Protein AF-A0AB38S787-F1 (afdb_monomer_lite)

Structure (mmCIF, N/CA/C/O backbone):
data_AF-A0AB38S787-F1
#
_entry.id   AF-A0AB38S787-F1
#
loop_
_atom_site.group_PDB
_atom_site.id
_atom_site.type_symbol
_atom_site.label_atom_id
_atom_site.label_alt_id
_atom_site.label_comp_id
_atom_site.label_asym_id
_atom_site.label_entity_id
_atom_site.label_seq_id
_atom_site.pdbx_PDB_ins_code
_atom_site.Cartn_x
_atom_site.Cartn_y
_atom_site.Cartn_z
_atom_site.occupancy
_atom_site.B_iso_or_equiv
_atom_site.auth_seq_id
_atom_site.auth_comp_id
_atom_site.auth_asym_id
_atom_site.auth_atom_id
_atom_site.pdbx_PDB_model_num
ATOM 1 N N . MET A 1 1 ? -25.669 27.751 -8.401 1.00 64.19 1 MET A N 1
ATOM 2 C CA . MET A 1 1 ? -25.931 26.311 -8.622 1.00 64.19 1 MET A CA 1
ATOM 3 C C . MET A 1 1 ? -25.039 25.513 -7.680 1.00 64.19 1 MET A C 1
ATOM 5 O O . MET A 1 1 ? -23.829 25.677 -7.753 1.00 64.19 1 MET A O 1
ATOM 9 N N . GLY A 1 2 ? -25.601 24.739 -6.747 1.00 79.19 2 GLY A N 1
ATOM 10 C CA . GLY A 1 2 ? -24.808 23.947 -5.795 1.00 79.19 2 GLY A CA 1
ATOM 11 C C . GLY A 1 2 ? -24.189 22.716 -6.463 1.00 79.19 2 GLY A C 1
ATOM 12 O O . GLY A 1 2 ? -24.864 22.022 -7.218 1.00 79.19 2 GLY A O 1
ATOM 13 N N . GLN A 1 3 ? -22.908 22.448 -6.205 1.00 83.44 3 GLN A N 1
ATOM 14 C CA . GLN A 1 3 ? -22.205 21.293 -6.764 1.00 83.44 3 GLN A CA 1
ATOM 15 C C . GLN A 1 3 ? -22.766 19.984 -6.180 1.00 83.44 3 GLN A C 1
ATOM 17 O O . GLN A 1 3 ? -22.733 19.765 -4.967 1.00 83.44 3 GLN A O 1
ATOM 22 N N . LEU A 1 4 ? -23.271 19.099 -7.043 1.00 84.44 4 LEU A N 1
ATOM 23 C CA . LEU A 1 4 ? -23.762 17.775 -6.652 1.00 84.44 4 LEU A CA 1
ATOM 24 C C . LEU A 1 4 ? -22.606 16.910 -6.134 1.00 84.44 4 LEU A C 1
ATOM 26 O O . LEU A 1 4 ? -21.686 16.554 -6.871 1.00 84.44 4 LEU A O 1
ATOM 30 N N . ARG A 1 5 ? -22.664 16.540 -4.851 1.00 87.62 5 ARG A N 1
ATOM 31 C CA . ARG A 1 5 ? -21.697 15.620 -4.239 1.00 87.62 5 ARG A CA 1
ATOM 32 C C . ARG A 1 5 ? -22.063 14.183 -4.612 1.00 87.62 5 ARG A C 1
ATOM 34 O O . ARG A 1 5 ? -23.103 13.675 -4.199 1.00 87.62 5 ARG A O 1
ATOM 41 N N . ARG A 1 6 ? -21.194 13.501 -5.366 1.00 87.62 6 ARG A N 1
ATOM 42 C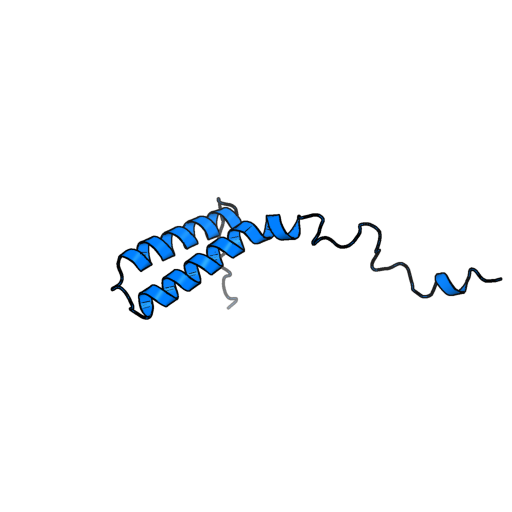 CA . ARG A 1 6 ? -21.384 12.086 -5.719 1.00 87.62 6 ARG A CA 1
ATOM 43 C C . ARG A 1 6 ? -21.043 11.196 -4.522 1.00 87.62 6 ARG A C 1
ATOM 45 O O . ARG A 1 6 ? -19.874 11.007 -4.196 1.00 87.62 6 ARG A O 1
ATOM 52 N N . ARG A 1 7 ? -22.061 10.627 -3.873 1.00 88.31 7 ARG A N 1
ATOM 53 C CA . ARG A 1 7 ? -21.870 9.610 -2.829 1.00 88.31 7 ARG A CA 1
ATOM 54 C C . ARG A 1 7 ? -21.543 8.266 -3.476 1.00 88.31 7 ARG A C 1
ATOM 56 O O . ARG A 1 7 ? -22.347 7.738 -4.238 1.00 88.31 7 ARG A O 1
ATOM 63 N N . VAL A 1 8 ? -20.399 7.688 -3.129 1.00 89.19 8 VAL A N 1
ATOM 64 C CA . VAL A 1 8 ? -20.036 6.321 -3.526 1.00 89.19 8 VAL A CA 1
ATOM 65 C C . VAL A 1 8 ? -20.432 5.364 -2.403 1.00 89.19 8 VAL A C 1
ATOM 67 O O . VAL A 1 8 ? -20.165 5.634 -1.232 1.00 89.19 8 VAL A O 1
ATOM 70 N N . LYS A 1 9 ? -21.115 4.265 -2.739 1.00 89.56 9 LYS A N 1
ATOM 71 C CA . LYS A 1 9 ? -21.353 3.159 -1.801 1.00 89.56 9 LYS A CA 1
ATOM 72 C C . LYS A 1 9 ? -20.247 2.125 -1.989 1.00 89.56 9 LYS A C 1
ATOM 74 O O . LYS A 1 9 ? -20.065 1.634 -3.097 1.00 89.56 9 LYS A O 1
ATOM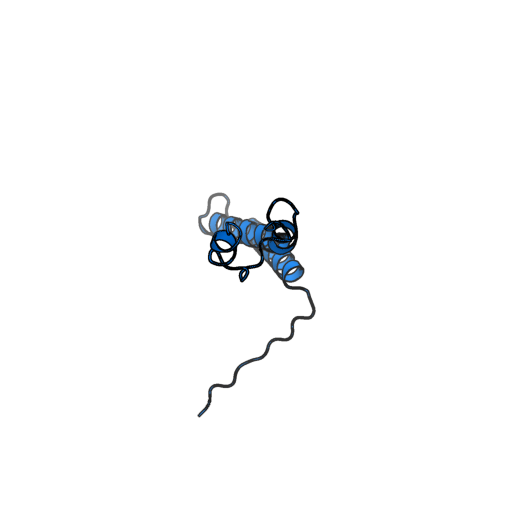 79 N N . HIS A 1 10 ? -19.524 1.812 -0.920 1.00 90.06 10 HIS A N 1
ATOM 80 C CA . HIS A 1 10 ? -18.542 0.732 -0.908 1.00 90.06 10 HIS A CA 1
ATOM 81 C C . HIS A 1 10 ? -19.175 -0.502 -0.269 1.00 90.06 10 HIS A C 1
ATOM 83 O O . HIS A 1 10 ? -19.749 -0.397 0.812 1.00 90.06 10 HIS A O 1
ATOM 89 N N . THR A 1 11 ? -19.126 -1.630 -0.975 1.00 93.62 11 THR A N 1
ATOM 90 C CA . THR A 1 11 ? -19.600 -2.938 -0.495 1.00 93.62 11 THR A CA 1
ATOM 91 C C . THR A 1 11 ? -18.526 -3.674 0.298 1.00 93.62 11 THR A C 1
ATOM 93 O O . THR A 1 11 ? -18.848 -4.382 1.240 1.00 93.62 11 THR A O 1
ATOM 96 N N . LEU A 1 12 ? -17.265 -3.472 -0.088 1.00 93.38 12 LEU A N 1
ATOM 97 C CA . LEU A 1 12 ? -16.076 -3.990 0.579 1.00 93.38 12 LEU A CA 1
ATOM 98 C C . LEU A 1 12 ? -15.577 -3.011 1.644 1.00 93.38 12 LEU A C 1
ATOM 100 O O . LEU A 1 12 ? -15.797 -1.793 1.534 1.00 93.38 12 LEU A O 1
ATOM 104 N N . SER A 1 13 ? -14.850 -3.537 2.627 1.00 93.69 13 SER A N 1
ATOM 105 C CA . SER A 1 13 ? -14.144 -2.731 3.619 1.00 93.69 13 SER A CA 1
ATOM 106 C C . SER A 1 13 ? -13.093 -1.826 2.960 1.00 93.69 13 SER A C 1
ATOM 108 O O . SER A 1 13 ? -12.827 -1.873 1.752 1.00 93.69 13 SER A O 1
ATOM 110 N N . PHE A 1 14 ? -12.519 -0.907 3.734 1.00 93.00 14 PHE A N 1
ATOM 111 C CA . PHE A 1 14 ? -11.457 -0.056 3.203 1.00 93.00 14 PHE A CA 1
ATOM 112 C C . PHE A 1 14 ? -10.183 -0.871 2.951 1.00 93.00 14 PHE A C 1
ATOM 114 O O . PHE A 1 14 ? -9.568 -0.728 1.895 1.00 93.00 14 PHE A O 1
ATOM 121 N N . GLU A 1 15 ? -9.858 -1.773 3.874 1.00 95.50 15 GLU A N 1
ATOM 122 C CA . GLU A 1 15 ? -8.707 -2.669 3.829 1.00 95.50 15 GLU A CA 1
ATOM 123 C C . GLU A 1 15 ? -8.777 -3.624 2.632 1.00 95.50 15 GLU A C 1
ATOM 125 O O . GLU A 1 15 ? -7.818 -3.736 1.871 1.00 95.50 15 GLU A O 1
ATOM 130 N N . GLU A 1 16 ? -9.938 -4.242 2.398 1.00 96.50 16 GLU A N 1
ATOM 131 C CA . GLU A 1 16 ? -10.159 -5.153 1.269 1.00 96.50 16 GLU A CA 1
ATOM 132 C C . GLU A 1 16 ? -9.962 -4.445 -0.072 1.00 96.50 16 GLU A C 1
ATOM 134 O O . GLU A 1 16 ? -9.336 -4.981 -0.986 1.00 96.50 16 GLU A O 1
ATOM 139 N N . ARG A 1 17 ? -10.454 -3.207 -0.199 1.00 96.94 17 ARG A N 1
ATOM 140 C CA . ARG A 1 17 ? -10.264 -2.425 -1.428 1.00 96.94 17 ARG A CA 1
ATOM 141 C C . ARG A 1 17 ? -8.802 -2.078 -1.659 1.00 96.94 17 ARG A C 1
ATOM 143 O O . ARG A 1 17 ? -8.352 -2.143 -2.797 1.00 96.94 17 ARG A O 1
ATOM 150 N N . LEU A 1 18 ? -8.067 -1.734 -0.607 1.00 97.50 18 LEU A N 1
ATOM 151 C CA . LEU A 1 18 ? -6.634 -1.472 -0.713 1.00 97.50 18 LEU A CA 1
ATOM 152 C C . LEU A 1 18 ? -5.853 -2.729 -1.112 1.00 97.50 18 LEU A C 1
ATOM 154 O O . LEU A 1 18 ? -4.990 -2.641 -1.980 1.00 97.50 18 LEU A O 1
ATOM 158 N N . ALA A 1 19 ? -6.206 -3.898 -0.571 1.00 97.50 19 ALA A N 1
ATOM 159 C CA . ALA A 1 19 ? -5.601 -5.170 -0.966 1.00 97.50 19 ALA A CA 1
ATOM 160 C C . ALA A 1 19 ? -5.872 -5.510 -2.446 1.00 97.50 19 ALA A C 1
ATOM 162 O O . ALA A 1 19 ? -4.976 -5.948 -3.169 1.00 97.50 19 ALA A O 1
ATOM 163 N N . VAL A 1 20 ? -7.092 -5.250 -2.932 1.00 97.94 20 VAL A N 1
ATOM 164 C CA . VAL A 1 20 ? -7.429 -5.402 -4.357 1.00 97.94 20 VAL A CA 1
ATOM 165 C C . VAL A 1 20 ? -6.611 -4.444 -5.229 1.00 97.94 20 VAL A C 1
ATOM 167 O O . VAL A 1 20 ? -6.078 -4.862 -6.256 1.00 97.94 20 VAL A O 1
ATOM 170 N N . GLU A 1 21 ? -6.474 -3.177 -4.836 1.00 98.06 21 GLU A N 1
ATOM 171 C CA . GLU A 1 21 ? -5.667 -2.198 -5.579 1.00 98.06 21 GLU A CA 1
ATOM 172 C C . GLU A 1 21 ? -4.173 -2.545 -5.577 1.00 98.06 21 GLU A C 1
ATOM 174 O O . GLU A 1 21 ? -3.514 -2.431 -6.609 1.00 98.06 21 GLU A O 1
ATOM 179 N N . ALA A 1 22 ? -3.637 -3.045 -4.462 1.00 98.56 22 ALA A N 1
ATOM 180 C CA . ALA A 1 22 ? -2.269 -3.546 -4.398 1.00 98.56 22 ALA A CA 1
ATOM 181 C C . ALA A 1 22 ? -2.005 -4.636 -5.442 1.00 98.56 22 ALA A C 1
ATOM 183 O O . ALA A 1 22 ? -1.015 -4.564 -6.176 1.00 98.56 22 ALA A O 1
ATOM 184 N N . LYS A 1 23 ? -2.921 -5.609 -5.545 1.00 98.56 23 LYS A N 1
ATOM 185 C CA . LYS A 1 23 ? -2.848 -6.664 -6.558 1.00 98.56 23 LYS A CA 1
ATOM 186 C C . LYS A 1 23 ? -2.867 -6.073 -7.967 1.00 98.56 23 LYS A C 1
ATOM 188 O O . LYS A 1 23 ? -1.981 -6.372 -8.755 1.00 98.56 23 LYS A O 1
ATOM 193 N N . ARG A 1 24 ? -3.798 -5.157 -8.254 1.00 98.62 24 ARG A N 1
ATOM 194 C CA . ARG A 1 24 ? -3.888 -4.482 -9.562 1.00 98.62 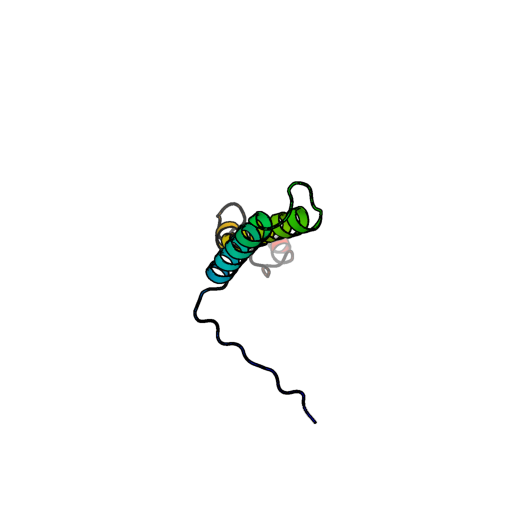24 ARG A CA 1
ATOM 195 C C . ARG A 1 24 ? -2.597 -3.764 -9.947 1.00 98.62 24 ARG A C 1
ATOM 197 O O . ARG A 1 24 ? -2.193 -3.825 -11.103 1.00 98.62 24 ARG A O 1
ATOM 204 N N . PHE A 1 25 ? -1.938 -3.098 -8.999 1.00 98.69 25 PHE A N 1
ATOM 205 C CA . PHE A 1 25 ? -0.656 -2.448 -9.267 1.00 98.69 25 PHE A CA 1
ATOM 206 C C . PHE A 1 25 ? 0.467 -3.446 -9.555 1.00 98.69 25 PHE A C 1
ATOM 208 O O . PHE A 1 25 ? 1.319 -3.146 -10.389 1.00 98.69 25 PHE A O 1
ATOM 215 N N . ARG A 1 26 ? 0.482 -4.616 -8.903 1.00 98.38 26 ARG A N 1
ATOM 216 C CA . ARG A 1 26 ? 1.445 -5.680 -9.228 1.00 98.38 26 ARG A CA 1
ATOM 217 C C . ARG A 1 26 ? 1.184 -6.271 -10.605 1.00 98.38 26 ARG A C 1
ATOM 219 O O . ARG A 1 26 ? 2.111 -6.296 -11.404 1.00 98.38 26 ARG A O 1
ATOM 226 N N . ASP A 1 27 ? -0.064 -6.626 -10.895 1.00 98.50 27 ASP A N 1
ATOM 227 C CA . ASP A 1 27 ? -0.467 -7.166 -12.197 1.00 98.50 27 ASP A CA 1
ATOM 228 C C . ASP A 1 27 ? -0.094 -6.177 -13.324 1.00 98.50 27 ASP A C 1
ATOM 230 O O . ASP A 1 27 ? 0.478 -6.557 -14.342 1.00 98.50 27 ASP A O 1
ATOM 234 N N . ALA A 1 28 ? -0.314 -4.872 -13.118 1.00 98.25 28 ALA A N 1
ATOM 235 C CA . ALA A 1 28 ? 0.119 -3.841 -14.064 1.00 98.25 28 ALA A CA 1
ATOM 236 C C . ALA A 1 28 ? 1.653 -3.731 -14.165 1.00 98.25 28 ALA A C 1
ATOM 238 O O . ALA A 1 28 ? 2.193 -3.571 -15.256 1.00 98.25 28 ALA A O 1
ATOM 239 N N . ALA A 1 29 ? 2.381 -3.844 -13.051 1.00 98.31 29 ALA A N 1
ATOM 240 C CA . ALA A 1 29 ? 3.844 -3.801 -13.052 1.00 98.31 29 ALA A CA 1
ATOM 241 C C . ALA A 1 29 ? 4.482 -4.999 -13.778 1.00 98.31 29 ALA A C 1
ATOM 243 O O . ALA A 1 29 ? 5.615 -4.893 -14.249 1.00 98.31 29 ALA A O 1
ATOM 244 N N . GLU A 1 30 ? 3.790 -6.136 -13.857 1.00 97.69 30 GLU A N 1
ATOM 245 C CA . GLU A 1 30 ? 4.231 -7.306 -14.623 1.00 97.69 30 GLU A CA 1
ATOM 246 C C . GLU A 1 30 ? 4.144 -7.082 -16.136 1.00 97.69 30 GLU A C 1
ATOM 248 O O . GLU A 1 30 ? 4.949 -7.641 -16.876 1.00 97.69 30 GLU A O 1
ATOM 253 N N . THR A 1 31 ? 3.227 -6.224 -16.592 1.00 97.88 31 THR A N 1
ATOM 254 C CA . THR A 1 31 ? 3.105 -5.869 -18.018 1.00 97.88 31 THR A CA 1
ATOM 255 C C . THR A 1 31 ? 4.131 -4.840 -18.493 1.00 97.88 31 THR A C 1
ATOM 257 O O . THR A 1 31 ? 4.324 -4.673 -19.696 1.00 97.88 31 THR A O 1
ATOM 260 N N . GLU A 1 32 ? 4.810 -4.160 -17.569 1.00 98.19 32 GLU A N 1
ATOM 261 C CA . GLU A 1 32 ? 5.795 -3.128 -17.886 1.00 98.19 32 GLU A CA 1
ATOM 262 C C . GLU A 1 32 ? 7.207 -3.711 -18.080 1.00 98.19 32 GLU A C 1
ATOM 264 O O . GLU A 1 32 ? 7.583 -4.681 -17.409 1.00 98.19 32 GLU A O 1
ATOM 269 N N . PRO A 1 33 ? 8.055 -3.087 -18.921 1.00 97.69 33 PRO A N 1
ATOM 270 C CA . PRO A 1 33 ? 9.438 -3.513 -19.091 1.00 97.69 33 PRO A CA 1
ATOM 271 C C . PRO A 1 33 ? 10.213 -3.523 -17.768 1.00 97.69 33 PRO A C 1
ATOM 273 O O . PRO A 1 33 ? 10.073 -2.626 -16.925 1.00 97.69 33 PRO A O 1
ATOM 276 N N . LEU A 1 34 ? 11.082 -4.521 -17.592 1.00 95.38 34 LEU A N 1
ATOM 277 C CA . LEU A 1 34 ? 11.982 -4.593 -16.440 1.00 95.38 34 LEU A CA 1
ATOM 278 C C . LEU A 1 34 ? 12.883 -3.348 -16.387 1.00 95.38 34 LEU A C 1
ATOM 280 O O . LEU A 1 34 ? 13.406 -2.907 -17.405 1.00 95.38 34 LEU A O 1
ATOM 284 N N . GLY A 1 35 ? 13.053 -2.776 -15.192 1.00 94.50 35 GLY A N 1
ATOM 285 C CA . GLY A 1 35 ? 13.862 -1.567 -14.979 1.00 94.50 35 GLY A CA 1
ATOM 286 C C . GLY A 1 35 ? 13.223 -0.259 -15.463 1.00 94.50 35 GLY A C 1
ATOM 287 O O . GLY A 1 35 ? 13.838 0.795 -15.333 1.00 94.50 35 GLY A O 1
ATOM 288 N N . SER A 1 36 ? 12.000 -0.291 -16.004 1.00 97.62 36 SER A N 1
ATOM 289 C CA . SER A 1 36 ? 11.288 0.937 -16.368 1.00 97.62 36 SER A CA 1
ATOM 290 C C . SER A 1 36 ? 10.835 1.722 -15.132 1.00 97.62 36 SER A C 1
ATOM 292 O O . SER A 1 36 ? 10.415 1.159 -14.115 1.00 97.62 36 SER A O 1
ATOM 294 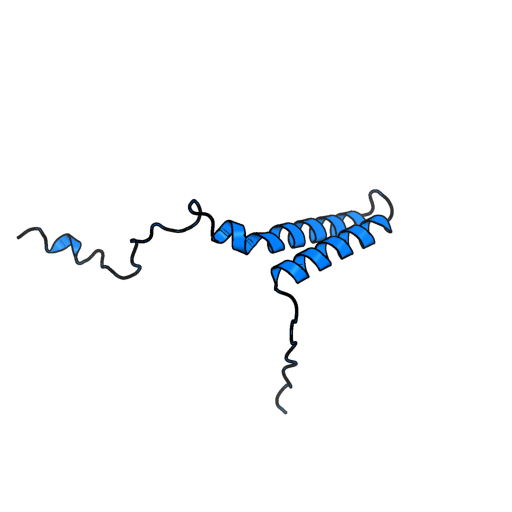N N . LEU A 1 37 ? 10.856 3.054 -15.241 1.00 98.19 37 LEU A N 1
ATOM 295 C CA . LEU A 1 37 ? 10.355 3.944 -14.190 1.00 98.19 37 LEU A CA 1
ATOM 296 C C . LEU A 1 37 ? 8.860 3.710 -13.910 1.00 98.19 37 LEU A C 1
ATOM 298 O O . LEU A 1 37 ? 8.438 3.760 -12.756 1.00 98.19 37 LEU A O 1
ATOM 302 N N . SER A 1 38 ? 8.061 3.424 -14.943 1.00 98.00 38 SER A N 1
ATOM 303 C CA . SER A 1 38 ? 6.638 3.075 -14.820 1.00 98.00 38 SER A CA 1
ATOM 304 C C . SER A 1 38 ? 6.441 1.853 -13.923 1.00 98.00 38 SER A C 1
ATOM 306 O O . SER A 1 38 ? 5.686 1.924 -12.947 1.00 98.00 38 SER A O 1
ATOM 308 N N . ARG A 1 39 ? 7.189 0.771 -14.177 1.00 98.44 39 ARG A N 1
ATOM 309 C CA . ARG A 1 39 ? 7.180 -0.436 -13.343 1.00 98.44 39 ARG A CA 1
ATOM 310 C C . ARG A 1 39 ? 7.542 -0.133 -11.896 1.00 98.44 39 ARG A C 1
ATOM 312 O O . ARG A 1 39 ? 6.861 -0.588 -10.978 1.00 98.44 39 ARG A O 1
ATOM 319 N N . GLU A 1 40 ? 8.593 0.651 -11.668 1.00 98.31 40 GLU A N 1
ATOM 320 C CA . GLU A 1 40 ? 9.001 1.022 -10.312 1.00 98.31 40 GLU A CA 1
ATOM 321 C C . GLU A 1 40 ? 7.924 1.815 -9.567 1.00 98.31 40 GLU A C 1
ATOM 323 O O . GLU A 1 40 ? 7.671 1.552 -8.389 1.00 98.31 40 GLU A O 1
ATOM 328 N N . LEU A 1 41 ? 7.272 2.770 -10.233 1.00 98.56 41 LEU A N 1
ATOM 329 C CA . LEU A 1 41 ? 6.199 3.569 -9.641 1.00 98.56 41 LEU A CA 1
ATOM 330 C C . LEU A 1 41 ? 4.979 2.712 -9.283 1.00 98.56 41 LEU A C 1
ATOM 332 O O . LEU A 1 41 ? 4.416 2.883 -8.198 1.00 98.56 41 LEU A O 1
ATOM 336 N N . LEU A 1 42 ? 4.606 1.763 -10.145 1.00 98.56 42 LEU A N 1
ATOM 337 C CA . LEU A 1 42 ? 3.534 0.803 -9.869 1.00 98.56 42 LEU A CA 1
ATOM 338 C C . LEU A 1 42 ? 3.873 -0.072 -8.658 1.00 98.56 42 LEU A C 1
ATOM 340 O O . LEU A 1 42 ? 3.075 -0.167 -7.727 1.00 98.56 42 LEU A O 1
ATOM 344 N N . LEU A 1 43 ? 5.091 -0.618 -8.597 1.00 98.50 43 LEU A N 1
ATOM 345 C CA . LEU A 1 43 ? 5.544 -1.409 -7.450 1.00 98.50 43 LEU A CA 1
ATOM 346 C C . LEU A 1 43 ? 5.581 -0.592 -6.152 1.00 98.50 43 LEU A C 1
ATOM 348 O O . LEU A 1 43 ? 5.248 -1.115 -5.088 1.00 98.50 43 LEU A O 1
ATOM 352 N N . ARG A 1 44 ? 5.956 0.693 -6.209 1.00 98.50 44 ARG A N 1
ATOM 353 C CA . ARG A 1 44 ? 5.895 1.591 -5.043 1.00 98.50 44 ARG A CA 1
ATOM 354 C C . ARG A 1 44 ? 4.456 1.776 -4.560 1.00 98.50 44 ARG A C 1
ATOM 356 O O . ARG A 1 44 ? 4.218 1.674 -3.358 1.00 98.50 44 ARG A O 1
ATOM 363 N N . ARG A 1 45 ? 3.500 1.995 -5.469 1.00 98.56 45 ARG A N 1
ATOM 364 C CA . ARG A 1 45 ? 2.076 2.103 -5.109 1.00 98.56 45 ARG A CA 1
ATOM 365 C C . ARG A 1 45 ? 1.501 0.803 -4.566 1.00 98.56 45 ARG A C 1
ATOM 367 O O . ARG A 1 45 ? 0.756 0.860 -3.593 1.00 98.56 45 ARG A O 1
ATOM 374 N N . ALA A 1 46 ? 1.886 -0.342 -5.129 1.00 98.56 46 ALA A N 1
ATOM 375 C CA . ALA A 1 46 ? 1.490 -1.647 -4.609 1.00 98.56 46 ALA A CA 1
ATOM 376 C C . ALA A 1 46 ? 1.874 -1.777 -3.129 1.00 98.56 46 ALA A C 1
ATOM 378 O O . ALA A 1 46 ? 1.008 -1.982 -2.288 1.00 98.56 46 ALA A O 1
ATOM 379 N N . ARG A 1 47 ? 3.147 -1.527 -2.791 1.00 98.31 47 ARG A N 1
ATOM 380 C CA . ARG A 1 47 ? 3.630 -1.593 -1.399 1.00 98.31 47 ARG A CA 1
ATOM 381 C C . ARG A 1 47 ? 2.892 -0.629 -0.468 1.00 98.31 47 ARG A C 1
ATOM 383 O O . ARG A 1 47 ? 2.601 -0.984 0.668 1.00 98.31 47 ARG A O 1
ATOM 390 N N . GLN A 1 48 ? 2.593 0.587 -0.933 1.00 98.25 48 GLN A N 1
ATOM 391 C CA . GLN A 1 48 ? 1.826 1.560 -0.148 1.00 98.25 48 GLN A CA 1
ATOM 392 C C . GLN A 1 48 ? 0.406 1.067 0.138 1.00 98.25 48 GLN A C 1
ATOM 394 O O . GLN A 1 48 ? -0.059 1.185 1.268 1.00 98.25 48 GLN A O 1
ATOM 399 N N . ALA A 1 49 ? -0.270 0.506 -0.867 1.00 98.19 49 ALA A N 1
ATOM 400 C CA . ALA A 1 49 ? -1.614 -0.034 -0.712 1.00 98.19 49 ALA A CA 1
ATOM 401 C C . ALA A 1 49 ? -1.636 -1.252 0.229 1.00 98.19 49 ALA A C 1
ATOM 403 O O . ALA A 1 49 ? -2.514 -1.327 1.083 1.00 98.19 49 ALA A O 1
ATOM 404 N N . GLU A 1 50 ? -0.638 -2.137 0.154 1.00 97.56 50 GLU A N 1
ATOM 405 C CA . GLU A 1 50 ? -0.497 -3.283 1.070 1.00 97.56 50 GLU A CA 1
ATOM 406 C C . GLU A 1 50 ? -0.249 -2.845 2.510 1.00 97.56 50 GLU A C 1
ATOM 408 O O . GLU A 1 50 ? -0.910 -3.305 3.437 1.00 97.56 50 GLU A O 1
ATOM 413 N N . ALA A 1 51 ? 0.675 -1.907 2.721 1.00 96.31 51 ALA A N 1
ATOM 414 C CA . ALA A 1 51 ? 0.907 -1.367 4.055 1.00 96.31 51 ALA A CA 1
ATOM 415 C C . ALA A 1 51 ? -0.371 -0.718 4.609 1.00 96.31 51 ALA A C 1
ATOM 417 O O . ALA A 1 51 ? -0.732 -0.921 5.769 1.00 96.31 51 ALA A O 1
ATOM 418 N N . ALA A 1 52 ? -1.091 0.021 3.761 1.00 96.06 52 ALA A N 1
ATOM 419 C CA . ALA A 1 52 ? -2.326 0.679 4.146 1.00 96.06 52 ALA A CA 1
ATOM 420 C C . ALA A 1 52 ? -3.465 -0.308 4.452 1.00 96.06 52 ALA A C 1
ATOM 422 O O . ALA A 1 52 ? -4.250 -0.033 5.359 1.00 96.06 52 ALA A O 1
ATOM 423 N N . SER A 1 53 ? -3.544 -1.463 3.777 1.00 96.44 53 SER A N 1
ATOM 424 C CA . SER A 1 53 ? -4.560 -2.479 4.087 1.00 96.44 53 SER A CA 1
ATOM 425 C C . SER A 1 53 ? -4.390 -3.094 5.478 1.00 96.44 53 SER A C 1
ATOM 427 O O . SER A 1 53 ? -5.362 -3.588 6.034 1.00 96.44 53 SER A O 1
ATOM 429 N N . HIS A 1 54 ? -3.196 -3.015 6.071 1.00 94.31 54 HIS A N 1
ATOM 430 C CA . HIS A 1 54 ? -2.907 -3.540 7.412 1.00 94.31 54 HIS A CA 1
ATOM 431 C C . HIS A 1 54 ? -2.850 -2.460 8.507 1.00 94.31 54 HIS A C 1
ATOM 433 O O . HIS A 1 54 ? -2.600 -2.767 9.674 1.00 94.31 54 HIS A O 1
ATOM 439 N N . LEU A 1 55 ? -3.086 -1.184 8.173 1.00 91.19 55 LEU A N 1
ATOM 440 C CA . LEU A 1 55 ? -2.935 -0.072 9.122 1.00 91.19 55 LEU A CA 1
ATOM 441 C C . LEU A 1 55 ? -3.829 -0.205 10.358 1.00 91.19 55 LEU A C 1
ATOM 443 O O . LEU A 1 55 ? -3.392 0.092 11.469 1.00 91.19 55 LEU A O 1
ATOM 447 N N . ASN A 1 56 ? -5.079 -0.633 10.177 1.00 87.12 56 ASN A N 1
ATOM 448 C CA . ASN A 1 56 ? -6.024 -0.766 11.283 1.00 87.12 56 ASN A CA 1
ATOM 449 C C . ASN A 1 56 ? -5.556 -1.820 12.301 1.00 87.12 56 ASN A C 1
ATOM 451 O O . ASN A 1 56 ? -5.664 -1.589 13.505 1.00 87.12 56 ASN A O 1
ATOM 455 N N . ASP A 1 57 ? -4.971 -2.922 11.833 1.00 88.25 57 ASP A N 1
ATOM 456 C CA . ASP A 1 57 ? -4.413 -3.959 12.703 1.00 88.25 57 ASP A CA 1
ATOM 457 C C . ASP A 1 57 ? -3.212 -3.423 13.489 1.00 88.25 57 ASP A C 1
ATOM 459 O O . ASP A 1 57 ? -3.121 -3.620 14.703 1.00 88.25 57 ASP A O 1
ATOM 463 N N . TRP A 1 58 ? -2.332 -2.656 12.833 1.00 87.31 58 TRP A N 1
ATOM 464 C CA . TRP A 1 58 ? -1.187 -2.036 13.502 1.00 87.31 58 TRP A CA 1
ATOM 465 C C . TRP A 1 58 ? -1.618 -1.051 14.597 1.00 87.31 58 TRP A C 1
ATOM 467 O O . TRP A 1 58 ? -1.125 -1.126 15.722 1.00 87.31 58 TRP A O 1
ATOM 477 N N . LEU A 1 59 ? -2.593 -0.182 14.313 1.00 87.44 59 LEU A N 1
ATOM 478 C CA . LEU A 1 59 ? -3.124 0.786 15.284 1.00 87.44 59 LEU A CA 1
ATOM 479 C C . LEU A 1 59 ? -3.868 0.126 16.456 1.00 87.44 59 LEU A C 1
ATOM 481 O O . LEU A 1 59 ? -4.010 0.720 17.528 1.00 87.44 59 LEU A O 1
ATOM 485 N N . ARG A 1 60 ? -4.358 -1.103 16.272 1.00 87.56 60 ARG A N 1
ATOM 486 C CA . ARG A 1 60 ? -5.014 -1.890 17.324 1.00 87.56 60 ARG A CA 1
ATOM 487 C C . ARG A 1 60 ? -4.035 -2.673 18.194 1.00 87.56 60 ARG A C 1
ATOM 489 O O . ARG A 1 60 ? -4.444 -3.162 19.245 1.00 87.56 60 ARG A O 1
ATOM 496 N N . SER A 1 61 ? -2.766 -2.763 17.797 1.00 86.25 61 SER A N 1
ATOM 497 C CA . SER A 1 61 ? -1.741 -3.467 18.561 1.00 86.25 61 SER A CA 1
ATOM 498 C C . SER A 1 61 ? -1.521 -2.824 19.943 1.00 86.25 61 SER A C 1
ATOM 500 O O . SER A 1 61 ? -1.391 -1.597 20.031 1.00 86.25 61 SER A O 1
ATOM 502 N N . PRO A 1 62 ? -1.420 -3.617 21.031 1.00 81.56 62 PRO A N 1
ATOM 503 C CA . PRO A 1 62 ? -1.209 -3.103 22.387 1.00 81.56 62 PRO A CA 1
ATOM 504 C C . PRO A 1 62 ? 0.017 -2.195 22.540 1.00 81.56 62 PRO A C 1
ATOM 506 O O . PRO A 1 62 ? -0.004 -1.290 23.365 1.00 81.56 62 PRO A O 1
ATOM 509 N N . GLY A 1 63 ? 1.068 -2.407 21.739 1.00 82.19 63 GLY A N 1
ATOM 510 C CA . GLY A 1 63 ? 2.299 -1.609 21.793 1.00 82.19 63 GLY A CA 1
ATOM 511 C C . GLY A 1 63 ? 2.196 -0.217 21.155 1.00 82.19 63 GLY A C 1
ATOM 512 O O . GLY A 1 63 ? 3.106 0.588 21.319 1.00 82.19 63 GLY A O 1
ATOM 513 N N . VAL A 1 64 ? 1.114 0.067 20.423 1.00 83.00 64 VAL A N 1
ATOM 514 C CA . VAL A 1 64 ? 0.880 1.353 19.736 1.00 83.00 64 VAL A CA 1
ATOM 515 C C . VAL A 1 64 ? -0.205 2.170 20.440 1.00 83.00 64 VAL A C 1
ATOM 517 O O . VAL A 1 64 ? -0.218 3.398 20.351 1.00 83.00 64 VAL A O 1
ATOM 520 N N . GLN A 1 65 ? -1.117 1.512 21.161 1.00 80.62 65 GLN A N 1
ATOM 521 C CA . GLN A 1 65 ? -2.162 2.212 21.899 1.00 80.62 65 GLN A CA 1
ATOM 522 C C . GLN A 1 65 ? -1.588 2.922 23.133 1.00 80.62 65 GLN A C 1
ATOM 524 O O . GLN A 1 65 ? -0.812 2.328 23.883 1.00 80.62 65 GLN A O 1
ATOM 529 N N . PRO A 1 66 ? -1.997 4.175 23.402 1.00 74.88 66 PRO A N 1
ATOM 530 C CA . PRO A 1 66 ? -1.666 4.816 24.664 1.00 74.88 66 PRO A CA 1
ATOM 531 C C . PRO A 1 66 ? -2.262 4.010 25.832 1.00 74.88 66 PRO A C 1
ATOM 533 O O . PRO A 1 66 ? -3.323 3.390 25.676 1.00 74.88 66 PRO A O 1
ATOM 536 N N . PRO A 1 67 ? -1.624 4.026 27.015 1.00 78.31 67 PRO A N 1
ATOM 537 C CA . PRO A 1 67 ? -2.132 3.314 28.178 1.00 78.31 67 PRO A CA 1
ATOM 538 C C . PRO A 1 67 ? -3.554 3.782 28.496 1.00 78.31 67 PRO A C 1
ATOM 540 O O . PRO A 1 67 ? -3.825 4.981 28.628 1.00 78.31 67 PRO A O 1
ATOM 543 N N . LYS A 1 68 ? -4.474 2.819 28.609 1.00 73.19 68 LYS A N 1
ATOM 544 C CA . LYS A 1 68 ? -5.878 3.056 28.961 1.00 73.19 68 LYS A CA 1
ATOM 545 C C . LYS A 1 68 ? -5.931 3.557 30.407 1.00 73.19 68 LYS A C 1
ATOM 547 O O . LYS A 1 68 ? -5.926 2.770 31.343 1.00 73.19 68 LYS A O 1
ATOM 552 N N . GLY A 1 69 ? -5.879 4.875 30.572 1.00 67.38 69 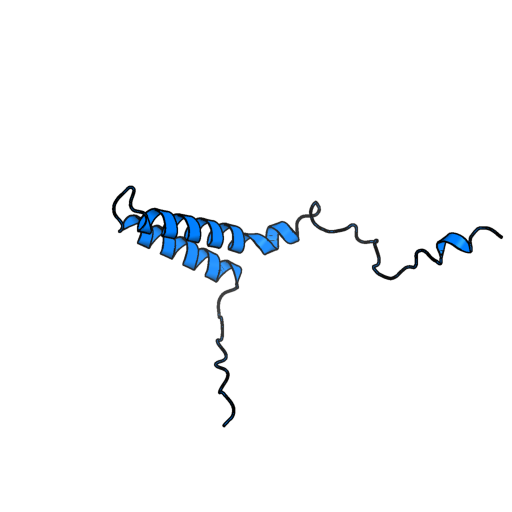GLY A N 1
ATOM 553 C CA . GLY A 1 69 ? -5.742 5.549 31.867 1.00 67.38 69 GLY A CA 1
ATOM 554 C C . GLY A 1 69 ? -5.116 6.941 31.762 1.00 67.38 69 GLY A C 1
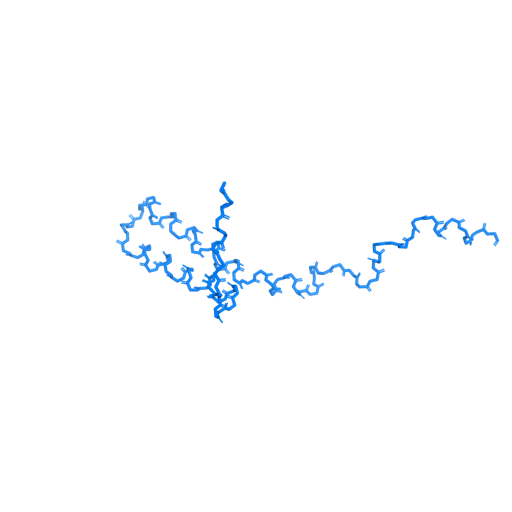ATOM 555 O O . GLY A 1 69 ? -5.329 7.771 32.639 1.00 67.38 69 GLY A O 1
ATOM 556 N N . ALA A 1 70 ? -4.423 7.247 30.658 1.00 60.94 70 ALA A N 1
ATOM 557 C CA . ALA A 1 70 ? -4.033 8.613 30.318 1.00 60.94 70 ALA A CA 1
ATOM 558 C C . ALA A 1 70 ? -5.260 9.381 29.801 1.00 60.94 70 ALA A C 1
ATOM 560 O O . ALA A 1 70 ? -5.441 9.604 28.603 1.00 60.94 70 ALA A O 1
ATOM 561 N N . VAL A 1 71 ? -6.166 9.718 30.717 1.00 58.41 71 VAL A N 1
ATOM 562 C CA . VAL A 1 71 ? -7.337 10.539 30.423 1.00 58.41 71 VAL A CA 1
ATOM 563 C C . VAL A 1 71 ? -6.826 11.903 29.972 1.00 58.41 71 VAL A C 1
ATOM 565 O O . VAL A 1 71 ? -6.210 12.641 30.741 1.00 58.41 71 VAL A O 1
ATOM 568 N N . ARG A 1 72 ? -7.069 12.241 28.704 1.00 60.50 72 ARG A N 1
ATOM 569 C CA . ARG A 1 72 ? -6.865 13.584 28.155 1.00 60.50 72 ARG A CA 1
ATOM 570 C C . ARG A 1 72 ? -7.916 14.503 28.799 1.00 60.50 72 ARG A C 1
ATOM 572 O O . ARG A 1 72 ? -8.956 14.750 28.205 1.00 60.50 72 ARG A O 1
ATOM 579 N N . GLY A 1 73 ? -7.694 14.903 30.052 1.00 57.59 73 GLY A N 1
ATOM 580 C CA . GLY A 1 73 ? -8.651 15.708 30.817 1.00 57.59 73 GLY A CA 1
ATOM 581 C C . GLY A 1 73 ? -8.552 15.660 32.344 1.00 57.59 73 GLY A C 1
ATOM 582 O O . GLY A 1 73 ? -9.271 16.423 32.977 1.00 57.59 73 GLY A O 1
ATOM 583 N N . LEU A 1 74 ? -7.693 14.834 32.955 1.00 54.53 74 LEU A N 1
ATOM 584 C CA . LEU A 1 74 ? -7.409 14.970 34.390 1.00 54.53 74 LEU A CA 1
ATOM 585 C C . LEU A 1 74 ? -6.173 15.837 34.569 1.00 54.53 74 LEU A C 1
ATOM 587 O O . LEU A 1 74 ? -5.102 15.580 34.018 1.00 54.53 74 LEU A O 1
ATOM 591 N N . SER A 1 75 ? -6.410 16.956 35.229 1.00 54.72 75 SER A N 1
ATOM 592 C CA . SER A 1 75 ? -5.595 18.141 35.144 1.00 54.72 75 SER A CA 1
ATOM 593 C C . SER A 1 75 ? -4.252 17.926 35.842 1.00 54.72 75 SER A C 1
ATOM 595 O O . SER A 1 75 ? -4.169 17.381 36.941 1.00 54.72 75 SER A O 1
ATOM 597 N N . LEU A 1 76 ? -3.184 18.471 35.256 1.00 54.84 76 LEU A N 1
ATOM 598 C CA . LEU A 1 76 ? -1.933 18.717 35.981 1.00 54.84 76 LEU A CA 1
ATOM 599 C C . LEU A 1 76 ? -2.153 19.616 37.228 1.00 54.84 76 LEU A C 1
ATOM 601 O O . LEU A 1 76 ? -1.240 19.782 38.030 1.00 54.84 76 LEU A O 1
ATOM 605 N N . LEU A 1 77 ? -3.357 20.186 37.385 1.00 56.44 77 LEU A N 1
ATOM 606 C CA . LEU A 1 77 ? -3.794 21.051 38.479 1.00 56.44 77 LEU A CA 1
ATOM 607 C C . LEU A 1 77 ? -4.395 20.277 39.668 1.00 56.44 77 LEU A C 1
ATOM 609 O O . LEU A 1 77 ? -4.444 20.827 40.765 1.00 56.44 77 LEU A O 1
ATOM 613 N N . ASP A 1 78 ? -4.762 19.001 39.510 1.00 56.03 78 ASP A N 1
ATOM 614 C CA . ASP A 1 78 ? -5.246 18.170 40.625 1.00 56.03 78 ASP A CA 1
ATOM 615 C C . ASP A 1 78 ? -4.089 17.632 41.480 1.00 56.03 78 ASP A C 1
ATOM 617 O O . ASP A 1 78 ? -4.263 17.333 42.660 1.00 56.03 78 ASP A O 1
ATOM 621 N N . ARG A 1 79 ? -2.864 17.588 40.932 1.00 56.38 79 ARG A N 1
ATOM 622 C CA . ARG A 1 79 ? -1.676 17.090 41.646 1.00 56.38 79 ARG A CA 1
ATOM 623 C C . ARG A 1 79 ? -1.104 18.069 42.679 1.00 56.38 79 ARG A C 1
ATOM 625 O O . ARG A 1 79 ? -0.303 17.664 43.514 1.00 56.38 79 ARG A O 1
ATOM 632 N N . VAL A 1 80 ? -1.521 19.337 42.653 1.00 60.00 80 VAL A N 1
ATOM 633 C CA . VAL A 1 80 ? -1.035 20.377 43.583 1.00 60.00 80 VAL A CA 1
ATOM 634 C C . VAL A 1 80 ? -1.912 20.490 44.842 1.00 60.00 80 VAL A C 1
ATOM 636 O O . VAL A 1 80 ? -1.477 21.054 45.838 1.00 60.00 80 VAL A O 1
ATOM 639 N N . ARG A 1 81 ? -3.118 19.902 44.865 1.00 59.16 81 ARG A N 1
ATOM 640 C CA . ARG A 1 81 ? -4.024 19.953 46.034 1.00 59.16 81 ARG A CA 1
ATOM 641 C C . ARG A 1 81 ? -3.905 18.784 47.013 1.00 59.16 81 ARG A C 1
ATOM 643 O O . ARG A 1 81 ? -4.658 18.737 47.975 1.00 59.16 81 ARG A O 1
ATOM 650 N N . SER A 1 82 ? -2.972 17.859 46.804 1.00 51.66 82 SER A N 1
ATOM 651 C CA . SER A 1 82 ? -2.759 16.708 47.700 1.00 51.66 82 SER A CA 1
ATOM 652 C C . SER A 1 82 ? -1.687 16.945 48.774 1.00 51.66 82 SER A C 1
ATOM 654 O O . SER A 1 82 ? -1.254 15.995 49.415 1.00 51.66 82 SER A O 1
ATOM 656 N N . PHE A 1 83 ? -1.236 18.191 48.946 1.00 49.72 83 PHE A N 1
ATOM 657 C CA . PHE A 1 83 ? -0.273 18.605 49.970 1.00 49.72 83 PHE A CA 1
ATOM 658 C C . PHE A 1 83 ? -0.859 19.757 50.803 1.00 49.72 83 PHE A C 1
ATOM 660 O O . PHE A 1 83 ? -0.393 20.891 50.734 1.00 49.72 83 PHE A O 1
ATOM 667 N N . GLN A 1 84 ? -1.931 19.464 51.537 1.00 48.88 84 GLN A N 1
ATOM 668 C CA . GLN A 1 84 ? -2.342 20.141 52.772 1.00 48.88 84 GLN A CA 1
ATOM 669 C C . GLN A 1 84 ? -2.967 19.089 53.681 1.00 48.88 84 GLN A C 1
ATOM 671 O O . GLN A 1 84 ? -3.758 18.275 53.151 1.00 48.88 84 GLN A O 1
#

Secondary structure (DSSP, 8-state):
------PPPPSS-HHHHHHHHHHHHHHHHHHSPTT-HHHHHHHHHHHHHHHHHTHHHHHHSTTTSPPTT--TTS-TTGGGTT--

pLDDT: mean 85.71, std 15.73, range [48.88, 98.69]

Sequence (84 aa):
MGQLRRRVKHTLSFEERLAVEAKRFRDAAETEPLGSLSRELLLRRARQAEAASHLNDWLRSPGVQPPKGAVRGLSLLDRVRSFQ

Radius of gyration: 22.93 Å; chains: 1; bounding box: 40×34×72 Å

Foldseek 3Di:
DDDDDDDDDDPDDLLVVLQVQLVVLQVVLVVDDPPDPSSVVSNVSSVVSNVVSCVVVVCPDPVNDDPPPPPPDDDPVVVVPPPD